Protein AF-A0A7C3Q425-F1 (afdb_monomer_lite)

Sequence (68 aa):
MTLEQLQQTIREEVGVLLYFSGENCNVCHALRPKFKEVFDKEFPQLKQIYLDADDNPEISVHYSVFSV

Foldseek 3Di:
DAPVVVVVCCVPAPAEAEAEDAPPHPVCVVCVVVVCVCCVPPPVRYHYHYDYCVVHVVNCVVVVNPDD

Radius of gyration: 12.35 Å; chains: 1; bounding box: 32×16×30 Å

Structure (mmCIF, N/CA/C/O backbone):
data_AF-A0A7C3Q425-F1
#
_entry.id   AF-A0A7C3Q425-F1
#
loop_
_atom_site.group_PDB
_atom_site.id
_atom_site.type_symbol
_atom_site.label_atom_id
_atom_site.label_alt_id
_atom_site.label_comp_id
_atom_site.label_asym_id
_atom_site.label_entity_id
_atom_site.label_seq_id
_atom_site.pdbx_PDB_ins_code
_atom_site.Cartn_x
_atom_site.Cartn_y
_atom_site.Cartn_z
_atom_site.occupancy
_atom_site.B_iso_or_equiv
_atom_site.auth_seq_id
_atom_site.auth_comp_id
_atom_site.auth_asym_id
_atom_site.auth_atom_id
_atom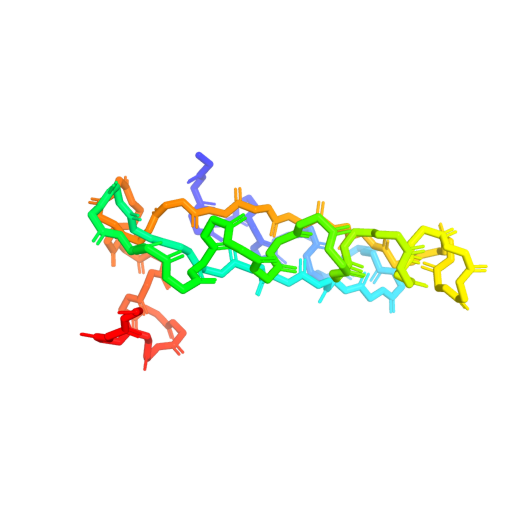_site.pdbx_PDB_model_num
ATOM 1 N N . MET A 1 1 ? -6.216 9.605 4.363 1.00 86.06 1 MET A N 1
ATOM 2 C CA . MET A 1 1 ? -7.319 8.634 4.167 1.00 86.06 1 MET A CA 1
ATOM 3 C C . MET A 1 1 ? -7.552 7.972 5.511 1.00 86.06 1 MET A C 1
ATOM 5 O O . MET A 1 1 ? -6.565 7.724 6.185 1.00 86.06 1 MET A O 1
ATOM 9 N N . THR A 1 2 ? -8.791 7.736 5.939 1.00 95.75 2 THR A N 1
ATOM 10 C CA . THR A 1 2 ? -9.044 7.033 7.213 1.00 95.75 2 THR A CA 1
ATOM 11 C C . THR A 1 2 ? -9.039 5.516 7.022 1.00 95.75 2 THR A C 1
ATOM 13 O O . THR A 1 2 ? -9.238 5.024 5.906 1.00 95.75 2 THR A O 1
ATOM 16 N N . LEU A 1 3 ? -8.853 4.761 8.110 1.00 97.12 3 LEU A N 1
ATOM 17 C CA . LEU A 1 3 ? -8.963 3.301 8.085 1.00 97.12 3 LEU A CA 1
ATOM 18 C C . LEU A 1 3 ? -10.340 2.840 7.575 1.00 97.12 3 LEU A C 1
ATOM 20 O O . LEU A 1 3 ? -10.418 1.930 6.752 1.00 97.12 3 LEU A O 1
ATOM 24 N N . GLU A 1 4 ? -11.415 3.505 7.999 1.00 97.75 4 GLU A N 1
ATOM 25 C CA . GLU A 1 4 ? -12.779 3.192 7.560 1.00 97.75 4 GLU A CA 1
ATOM 26 C C . GLU A 1 4 ? -12.965 3.397 6.048 1.00 97.75 4 GLU A C 1
ATOM 28 O O . GLU A 1 4 ? -13.501 2.522 5.367 1.00 97.75 4 GLU A O 1
ATOM 33 N N . GLN A 1 5 ? -12.455 4.505 5.495 1.00 97.12 5 GLN A N 1
ATOM 34 C CA . GLN A 1 5 ? -12.489 4.775 4.051 1.00 97.12 5 GLN A CA 1
ATOM 35 C C . GLN A 1 5 ? -11.728 3.709 3.251 1.00 97.12 5 GLN A C 1
ATOM 37 O O . GLN A 1 5 ? -12.192 3.260 2.200 1.00 97.12 5 GLN A O 1
ATOM 42 N N . LEU A 1 6 ? -10.567 3.281 3.752 1.00 97.69 6 LEU A N 1
ATOM 43 C CA . LEU A 1 6 ? -9.777 2.226 3.127 1.00 97.69 6 LEU A CA 1
ATOM 44 C C . LEU A 1 6 ? -10.504 0.880 3.159 1.00 97.69 6 LEU A C 1
ATOM 46 O O . LEU A 1 6 ? -10.596 0.208 2.135 1.00 97.69 6 LEU A O 1
ATOM 50 N N . GLN A 1 7 ? -11.046 0.493 4.313 1.00 97.75 7 GLN A N 1
ATOM 51 C CA . GLN A 1 7 ? -11.810 -0.746 4.449 1.00 97.75 7 GLN A CA 1
ATOM 52 C C . GLN A 1 7 ? -13.050 -0.746 3.556 1.00 97.75 7 GLN A C 1
ATOM 54 O O . GLN A 1 7 ? -13.386 -1.780 2.984 1.00 97.75 7 GLN A O 1
ATOM 59 N N . GLN A 1 8 ? -13.710 0.403 3.397 1.00 98.19 8 GLN A N 1
ATOM 60 C CA . GLN A 1 8 ? -14.817 0.534 2.459 1.00 98.19 8 GLN A CA 1
ATOM 61 C C . GLN A 1 8 ? -14.360 0.318 1.016 1.00 98.19 8 GLN A C 1
ATOM 63 O O . GLN A 1 8 ? -14.955 -0.487 0.308 1.00 98.19 8 GLN A O 1
ATOM 68 N N . THR A 1 9 ? -13.251 0.944 0.617 1.00 97.69 9 THR A N 1
ATOM 69 C CA . THR A 1 9 ? -12.672 0.762 -0.723 1.00 97.69 9 THR A CA 1
ATOM 70 C C . THR A 1 9 ? -12.328 -0.707 -0.989 1.00 97.69 9 THR A C 1
ATOM 72 O O . THR A 1 9 ? -12.657 -1.240 -2.041 1.00 97.69 9 THR A O 1
ATOM 75 N N . ILE A 1 10 ? -11.730 -1.399 -0.015 1.00 97.50 10 ILE A N 1
ATOM 76 C CA . ILE A 1 10 ? -11.394 -2.829 -0.125 1.00 97.50 10 ILE A CA 1
ATOM 77 C C . ILE A 1 10 ? -12.645 -3.708 -0.272 1.00 97.50 10 ILE A C 1
ATOM 79 O O . ILE A 1 10 ? -12.579 -4.745 -0.924 1.00 97.50 10 ILE A O 1
ATOM 83 N N . ARG A 1 11 ? -13.781 -3.312 0.317 1.00 97.69 11 ARG A N 1
ATOM 84 C CA . ARG A 1 11 ? -15.054 -4.038 0.181 1.00 97.69 11 ARG A CA 1
ATOM 85 C C . ARG A 1 11 ? -15.733 -3.831 -1.175 1.00 97.69 11 ARG A C 1
ATOM 87 O O . ARG A 1 11 ? -16.479 -4.709 -1.596 1.00 97.69 11 ARG A O 1
ATOM 94 N N . GLU A 1 12 ? -15.532 -2.680 -1.811 1.00 97.81 12 GLU A N 1
ATOM 95 C CA . GLU A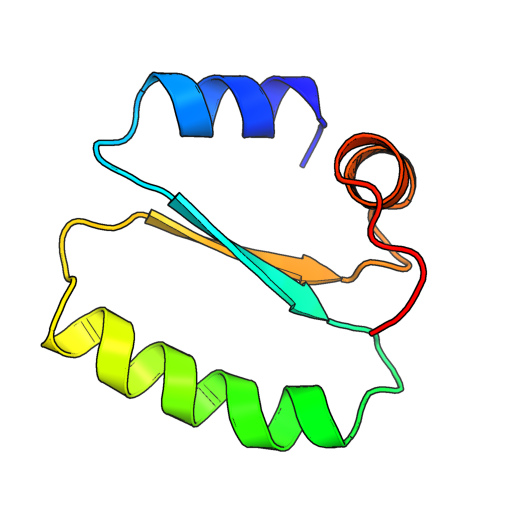 1 12 ? -16.244 -2.283 -3.036 1.00 97.81 12 GLU A CA 1
ATOM 96 C C . GLU A 1 12 ? -15.470 -2.596 -4.323 1.00 97.81 12 GLU A C 1
ATOM 98 O O . GLU A 1 12 ? -16.075 -2.880 -5.356 1.00 97.81 12 GLU A O 1
ATOM 103 N N . GLU A 1 13 ? -14.140 -2.542 -4.275 1.00 97.81 13 GLU A N 1
ATOM 104 C CA . GLU A 1 13 ? -13.284 -2.773 -5.438 1.00 97.81 13 GLU A CA 1
ATOM 105 C C . GLU A 1 13 ? -13.080 -4.276 -5.695 1.00 97.81 13 GLU A C 1
ATOM 107 O O . GLU A 1 13 ? -13.008 -5.086 -4.771 1.00 97.81 13 GLU A O 1
ATOM 112 N N . VAL A 1 14 ? -12.905 -4.658 -6.967 1.00 96.06 14 VAL A N 1
ATOM 113 C CA . VAL A 1 14 ? -12.629 -6.058 -7.373 1.00 96.06 14 VAL A CA 1
ATOM 114 C C . VAL A 1 14 ? -11.335 -6.587 -6.740 1.00 96.06 14 VAL A C 1
ATOM 116 O O . VAL A 1 14 ? -11.202 -7.776 -6.456 1.00 96.06 14 VAL A O 1
ATOM 119 N N . GLY A 1 15 ? -10.380 -5.692 -6.498 1.00 96.31 15 GLY A N 1
ATOM 120 C CA . GLY A 1 15 ? -9.208 -5.949 -5.681 1.00 96.31 15 GLY A CA 1
ATOM 121 C C . GLY A 1 15 ? -8.389 -4.679 -5.492 1.00 96.31 15 GLY A C 1
ATOM 122 O O . GLY A 1 15 ? -8.437 -3.761 -6.315 1.00 96.31 15 GLY A O 1
ATOM 123 N N . VAL A 1 16 ? -7.627 -4.635 -4.401 1.00 97.31 16 VAL A N 1
ATOM 124 C CA . VAL A 1 16 ? -6.840 -3.461 -4.013 1.00 97.31 16 VAL A CA 1
ATOM 125 C C . VAL A 1 16 ? -5.375 -3.846 -3.831 1.00 97.31 16 VAL A C 1
ATOM 127 O O . VAL A 1 16 ? -5.054 -4.715 -3.022 1.00 97.31 16 VAL A O 1
ATOM 130 N N . LEU A 1 17 ? -4.479 -3.168 -4.549 1.00 96.19 17 LEU A N 1
ATOM 131 C CA . LEU A 1 17 ? -3.056 -3.126 -4.218 1.00 96.19 17 LEU A CA 1
ATOM 132 C C . LEU A 1 17 ? -2.841 -1.986 -3.223 1.00 96.19 17 LEU A C 1
ATOM 134 O O . LEU A 1 17 ? -2.889 -0.818 -3.607 1.00 96.19 17 LEU A O 1
ATOM 138 N N . LEU A 1 18 ? -2.581 -2.326 -1.965 1.00 95.94 18 LEU A N 1
ATOM 139 C CA . LEU A 1 18 ? -2.199 -1.366 -0.935 1.00 95.94 18 LEU A CA 1
ATOM 140 C C . LEU A 1 18 ? -0.676 -1.380 -0.763 1.00 95.94 18 LEU A C 1
ATOM 142 O O . LEU A 1 18 ? -0.117 -2.336 -0.231 1.00 95.94 18 LEU A O 1
ATOM 146 N N . TYR A 1 19 ? -0.005 -0.337 -1.245 1.00 95.31 19 TYR A N 1
ATOM 147 C CA . TYR A 1 19 ? 1.447 -0.194 -1.197 1.00 95.31 19 TYR A CA 1
ATOM 148 C C . TYR A 1 19 ? 1.851 0.726 -0.042 1.00 95.31 19 TYR A C 1
ATOM 150 O O . TYR A 1 19 ? 1.513 1.910 -0.057 1.00 95.31 19 TYR A O 1
ATOM 158 N N . PHE A 1 20 ? 2.610 0.195 0.915 1.00 94.94 20 PHE A N 1
ATOM 159 C CA . PHE A 1 20 ? 3.192 0.959 2.019 1.00 94.94 20 PHE A CA 1
ATOM 160 C C . PHE A 1 20 ? 4.612 1.419 1.658 1.00 94.94 20 PHE A C 1
ATOM 162 O O . PHE A 1 20 ? 5.422 0.632 1.168 1.00 94.94 20 PHE A O 1
ATOM 169 N N . SER A 1 21 ? 4.911 2.695 1.885 1.00 94.44 21 SER A N 1
ATOM 170 C CA . SER A 1 21 ? 6.245 3.298 1.765 1.00 94.44 21 SER A CA 1
ATOM 171 C C . SER A 1 21 ? 6.590 4.101 3.017 1.00 94.44 21 SER A C 1
ATOM 173 O O . SER A 1 21 ? 5.733 4.282 3.871 1.00 94.44 21 SER A O 1
ATOM 175 N N . GLY A 1 22 ? 7.818 4.604 3.109 1.00 91.69 22 GLY A N 1
ATOM 176 C CA . GLY A 1 22 ? 8.197 5.624 4.091 1.00 91.69 22 GLY A CA 1
ATOM 177 C C . GLY A 1 22 ? 9.071 6.692 3.442 1.00 91.69 22 GLY A C 1
ATOM 178 O O . GLY A 1 22 ? 9.734 6.412 2.434 1.00 91.69 22 GLY A O 1
ATOM 179 N N . GLU A 1 23 ? 9.105 7.886 4.031 1.00 83.75 23 GLU A N 1
ATOM 180 C CA . GLU A 1 23 ? 9.803 9.066 3.497 1.00 83.75 23 GLU A CA 1
ATOM 181 C C . GLU A 1 23 ? 11.303 8.810 3.259 1.00 83.75 23 GLU A C 1
ATOM 183 O O . GLU A 1 23 ? 11.886 9.289 2.289 1.00 83.75 23 GLU A O 1
ATOM 188 N N . ASN A 1 24 ? 11.923 7.978 4.103 1.00 83.62 24 ASN A N 1
ATOM 189 C CA . ASN A 1 24 ? 13.349 7.640 4.031 1.00 83.62 24 ASN A CA 1
ATOM 190 C C . ASN A 1 24 ? 13.630 6.257 3.401 1.00 83.62 24 ASN A C 1
ATOM 192 O O . ASN A 1 24 ? 14.732 5.714 3.529 1.00 83.62 24 ASN A O 1
ATOM 196 N N . CYS A 1 25 ? 12.655 5.666 2.700 1.00 84.75 25 CYS A N 1
ATOM 197 C CA . CYS A 1 25 ? 12.781 4.334 2.106 1.00 84.75 25 CYS A CA 1
ATOM 198 C C . CYS A 1 25 ? 13.333 4.378 0.666 1.00 84.75 25 CYS A C 1
ATOM 200 O O . CYS A 1 25 ? 12.597 4.338 -0.326 1.00 84.75 25 CYS A O 1
ATOM 202 N N . ASN A 1 26 ? 14.663 4.364 0.525 1.00 85.50 26 ASN A N 1
ATOM 203 C CA . ASN A 1 26 ? 15.346 4.344 -0.782 1.00 85.50 26 ASN A CA 1
ATOM 204 C C . ASN A 1 26 ? 14.910 3.180 -1.693 1.00 85.50 26 ASN A C 1
ATOM 206 O O . ASN A 1 26 ? 14.796 3.334 -2.911 1.00 85.50 26 ASN A O 1
ATOM 210 N N . VAL A 1 27 ? 14.639 2.010 -1.108 1.00 87.81 27 VAL A N 1
ATOM 211 C CA . VAL A 1 27 ? 14.185 0.826 -1.852 1.00 87.81 27 VAL A CA 1
ATOM 212 C C . VAL A 1 27 ? 12.777 1.042 -2.410 1.00 87.81 27 VAL A C 1
ATOM 214 O O . VAL A 1 27 ? 12.522 0.723 -3.573 1.00 87.81 27 VAL A O 1
ATOM 217 N N . CYS A 1 28 ? 11.886 1.657 -1.631 1.00 85.38 28 CYS A N 1
ATOM 218 C CA . CYS A 1 28 ? 10.529 1.983 -2.052 1.00 85.38 28 CYS A CA 1
ATOM 219 C C . CYS A 1 28 ? 10.536 2.924 -3.262 1.00 85.38 28 CYS A C 1
ATOM 221 O O . CYS A 1 28 ? 9.806 2.686 -4.223 1.00 85.38 28 CYS A O 1
ATOM 223 N N . HIS A 1 29 ? 11.401 3.946 -3.264 1.00 84.69 29 HIS A N 1
ATOM 224 C CA . HIS A 1 29 ? 11.538 4.868 -4.396 1.00 84.69 29 HIS A CA 1
ATOM 225 C C . HIS A 1 29 ? 11.974 4.166 -5.688 1.00 84.69 29 HIS A C 1
ATOM 227 O O . HIS A 1 29 ? 11.488 4.505 -6.766 1.00 84.69 29 HIS A O 1
ATOM 233 N N . ALA A 1 30 ? 12.846 3.160 -5.589 1.00 90.06 30 ALA A N 1
ATOM 234 C CA . ALA A 1 30 ? 13.295 2.386 -6.743 1.00 90.06 30 ALA A CA 1
ATOM 235 C C . ALA A 1 30 ? 12.255 1.357 -7.228 1.00 90.06 30 ALA A C 1
ATOM 237 O O . ALA A 1 30 ? 12.168 1.085 -8.429 1.00 90.06 30 ALA A O 1
ATOM 238 N N . LEU A 1 31 ? 11.479 0.762 -6.314 1.00 91.50 31 LEU A N 1
ATOM 239 C CA . LEU A 1 31 ? 10.517 -0.298 -6.632 1.00 91.50 31 LEU A CA 1
ATOM 240 C C . LEU A 1 31 ? 9.161 0.231 -7.094 1.00 91.50 31 LEU A C 1
ATOM 242 O O . LEU A 1 31 ? 8.597 -0.314 -8.043 1.00 91.50 31 LEU A O 1
ATOM 246 N N . ARG A 1 32 ? 8.653 1.303 -6.480 1.00 92.06 32 ARG A N 1
ATOM 247 C CA . ARG A 1 32 ? 7.342 1.884 -6.793 1.00 92.06 32 ARG A CA 1
ATOM 248 C C . ARG A 1 32 ? 7.080 2.083 -8.295 1.00 92.06 32 ARG A C 1
ATOM 250 O O . ARG A 1 32 ? 6.022 1.642 -8.740 1.00 92.06 32 ARG A O 1
ATOM 257 N N . PRO A 1 33 ? 7.979 2.688 -9.103 1.00 93.62 33 PRO A N 1
ATOM 258 C CA . PRO A 1 33 ? 7.712 2.868 -10.532 1.00 93.62 33 PRO A CA 1
ATOM 259 C C . PRO A 1 33 ? 7.588 1.537 -11.286 1.00 93.62 33 PRO A C 1
ATOM 261 O O . PRO A 1 33 ? 6.738 1.418 -12.162 1.00 93.62 33 PRO A O 1
ATOM 264 N N . LYS A 1 34 ? 8.367 0.517 -10.903 1.00 93.38 34 LYS A N 1
ATOM 265 C CA . LYS A 1 34 ? 8.318 -0.816 -11.525 1.00 93.38 34 LYS A CA 1
ATOM 266 C C . LYS A 1 34 ? 7.021 -1.547 -11.188 1.00 93.38 34 LYS A C 1
ATOM 268 O O . LYS A 1 34 ? 6.410 -2.148 -12.064 1.00 93.38 34 LYS A O 1
ATOM 273 N N . PHE A 1 35 ? 6.586 -1.468 -9.928 1.00 92.06 35 PHE A N 1
ATOM 274 C CA . PHE A 1 35 ? 5.288 -2.002 -9.511 1.00 92.06 35 PHE A CA 1
ATOM 275 C C . PHE A 1 35 ? 4.152 -1.314 -10.260 1.00 92.06 35 PHE A C 1
ATOM 277 O O . PHE A 1 35 ? 3.307 -1.995 -10.831 1.00 92.06 35 PHE A O 1
ATOM 284 N N . LYS A 1 36 ? 4.167 0.021 -10.318 1.00 93.81 36 LYS A N 1
ATOM 285 C CA . LYS A 1 36 ? 3.150 0.784 -11.038 1.00 93.81 36 LYS A CA 1
ATOM 286 C C . LYS A 1 36 ? 3.047 0.355 -12.502 1.00 93.81 36 LYS A C 1
ATOM 288 O O . LYS A 1 36 ? 1.950 0.075 -12.963 1.00 93.81 36 LYS A O 1
ATOM 293 N N . GLU A 1 37 ? 4.170 0.257 -13.210 1.00 95.88 37 GLU A N 1
ATOM 294 C CA . GLU A 1 37 ? 4.187 -0.150 -14.620 1.00 95.88 37 GLU A CA 1
ATOM 295 C C . GLU A 1 37 ? 3.557 -1.535 -14.836 1.00 95.88 37 GLU A C 1
ATOM 297 O O . GLU A 1 37 ? 2.691 -1.701 -15.695 1.00 95.88 37 GLU A O 1
ATOM 302 N N . VAL A 1 38 ? 3.954 -2.525 -14.029 1.00 95.81 38 VAL A N 1
ATOM 303 C CA . VAL A 1 38 ? 3.438 -3.895 -14.148 1.00 95.81 38 VAL A CA 1
ATOM 304 C C . VAL A 1 38 ? 1.952 -3.958 -13.802 1.00 95.81 38 VAL A C 1
ATOM 306 O O . VAL A 1 38 ? 1.188 -4.588 -14.527 1.00 95.81 38 VAL A O 1
ATOM 309 N N . PHE A 1 39 ? 1.518 -3.300 -12.726 1.00 95.75 39 PHE A N 1
ATOM 310 C CA . PHE A 1 39 ? 0.120 -3.353 -12.296 1.00 95.75 39 PHE A CA 1
ATOM 311 C C . PHE A 1 39 ? -0.812 -2.553 -13.203 1.00 95.75 39 PHE A C 1
ATOM 313 O O . PHE A 1 39 ? -1.920 -3.012 -13.468 1.00 95.75 39 PHE A O 1
ATOM 320 N N . ASP A 1 40 ? -0.358 -1.424 -13.749 1.00 95.44 40 ASP A N 1
ATOM 321 C CA . ASP A 1 40 ? -1.115 -0.676 -14.755 1.00 95.44 40 ASP A CA 1
ATOM 322 C C . ASP A 1 40 ? -1.332 -1.519 -16.025 1.00 95.44 40 ASP A C 1
ATOM 324 O O . ASP A 1 40 ? -2.400 -1.457 -16.636 1.00 95.44 40 ASP A O 1
ATOM 328 N N . LYS A 1 41 ? -0.331 -2.317 -16.422 1.00 97.38 41 LYS A N 1
ATOM 329 C CA . LYS A 1 41 ? -0.361 -3.113 -17.656 1.00 97.38 41 LYS A CA 1
ATOM 330 C C . LYS A 1 41 ? -1.104 -4.440 -17.508 1.00 97.38 41 LYS A C 1
ATOM 332 O O . LYS A 1 41 ? -1.919 -4.781 -18.360 1.00 97.38 41 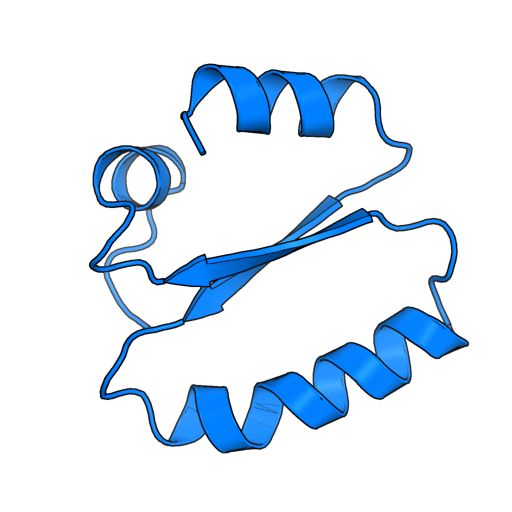LYS A O 1
A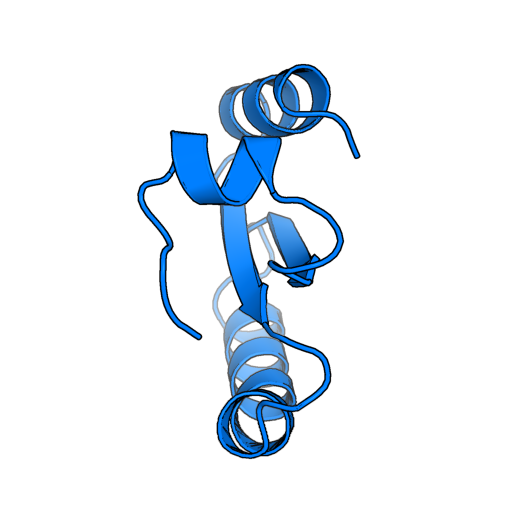TOM 337 N N . GLU A 1 42 ? -0.802 -5.196 -16.459 1.00 97.44 42 GLU A N 1
ATOM 338 C CA . GLU A 1 42 ? -1.268 -6.578 -16.295 1.00 97.44 42 GLU A CA 1
ATOM 339 C C . GLU A 1 42 ? -2.534 -6.671 -15.425 1.00 97.44 42 GLU A C 1
ATOM 341 O O . GLU A 1 42 ? -3.305 -7.621 -15.555 1.00 97.44 42 GLU A O 1
ATOM 346 N N . PHE A 1 43 ? -2.789 -5.676 -14.565 1.00 96.25 43 PHE A N 1
ATOM 347 C CA . PHE A 1 43 ? -3.910 -5.679 -13.619 1.00 96.25 43 PHE A CA 1
ATOM 348 C C . PHE A 1 43 ? -4.711 -4.360 -13.628 1.00 96.25 43 PHE A C 1
ATOM 350 O O . PHE A 1 43 ? -4.942 -3.774 -12.569 1.00 96.25 43 PHE A O 1
ATOM 357 N N . PRO A 1 44 ? -5.213 -3.895 -14.791 1.00 95.25 44 PRO A N 1
ATOM 358 C CA . PRO A 1 44 ? -5.837 -2.572 -14.930 1.00 95.25 44 PRO A CA 1
ATOM 359 C C . PRO A 1 44 ? -7.131 -2.385 -14.119 1.00 95.25 44 PRO A C 1
ATOM 361 O O . PRO A 1 44 ? -7.590 -1.261 -13.942 1.00 95.25 44 PRO A O 1
ATOM 364 N N . GLN A 1 45 ? -7.737 -3.478 -13.641 1.00 95.50 45 GLN A N 1
ATOM 365 C CA . GLN A 1 45 ? -8.939 -3.452 -12.800 1.00 95.50 45 GLN A CA 1
ATOM 366 C C . GLN A 1 45 ? -8.624 -3.382 -11.297 1.00 95.50 45 GLN A C 1
ATOM 368 O O . GLN A 1 45 ? -9.536 -3.158 -10.507 1.00 95.50 45 GLN A O 1
ATOM 373 N N . LEU A 1 46 ? -7.365 -3.586 -10.882 1.00 96.06 46 LEU A N 1
ATOM 374 C CA . LEU A 1 46 ? -6.987 -3.450 -9.477 1.00 96.06 46 LEU A CA 1
ATOM 375 C C . LEU A 1 46 ? -6.865 -1.976 -9.107 1.00 96.06 46 LEU A C 1
ATOM 377 O O . LEU A 1 46 ? -6.118 -1.211 -9.723 1.00 96.06 46 LEU A O 1
ATOM 381 N N . LYS A 1 47 ? -7.539 -1.592 -8.026 1.00 96.69 47 LYS A N 1
ATOM 382 C CA . LYS A 1 47 ? -7.369 -0.274 -7.431 1.00 96.69 47 LYS A CA 1
ATOM 383 C C . LYS A 1 47 ? -6.015 -0.215 -6.735 1.00 96.69 47 LYS A C 1
ATOM 385 O O . LYS A 1 47 ? -5.751 -0.968 -5.805 1.00 96.69 47 LYS A O 1
ATOM 390 N N . GLN A 1 48 ? -5.146 0.687 -7.172 1.00 96.25 48 GLN A N 1
ATOM 391 C CA . GLN A 1 48 ? -3.830 0.874 -6.562 1.00 96.25 48 GLN A CA 1
ATOM 392 C C . GLN A 1 48 ? -3.865 2.061 -5.595 1.00 96.25 48 GLN A C 1
ATOM 394 O O . GLN A 1 48 ? -4.219 3.174 -5.987 1.00 96.25 48 GLN A O 1
ATOM 399 N N . ILE A 1 49 ? -3.486 1.831 -4.339 1.00 95.94 49 ILE A N 1
ATOM 400 C CA . ILE A 1 49 ? -3.422 2.831 -3.272 1.00 95.94 49 ILE A CA 1
AT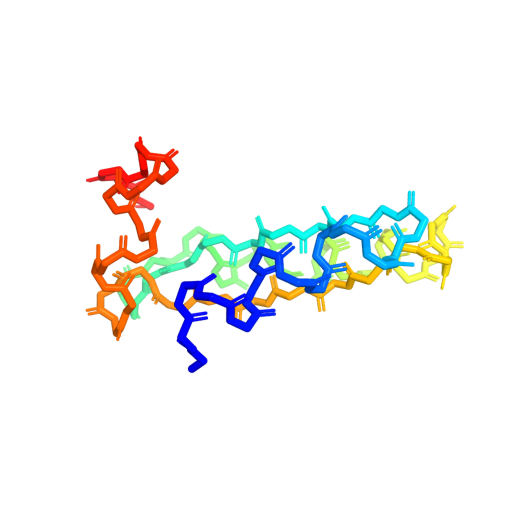OM 401 C C . ILE A 1 49 ? -1.999 2.841 -2.721 1.00 95.94 49 ILE A C 1
ATOM 403 O O . ILE A 1 49 ? -1.475 1.805 -2.324 1.00 95.94 49 ILE A O 1
ATOM 407 N N . TYR A 1 50 ? -1.381 4.018 -2.688 1.00 94.12 50 TYR A N 1
ATOM 408 C CA . TYR A 1 50 ? -0.027 4.217 -2.177 1.00 94.12 50 TYR A CA 1
ATOM 409 C C . TYR A 1 50 ? -0.112 5.054 -0.904 1.00 94.12 50 TYR A C 1
ATOM 411 O O . TYR A 1 50 ? -0.663 6.155 -0.945 1.00 94.12 50 TYR A O 1
ATOM 419 N N . LEU A 1 51 ? 0.413 4.533 0.202 1.00 93.81 51 LEU A N 1
ATOM 420 C CA . LEU A 1 51 ? 0.411 5.190 1.503 1.00 93.81 51 LEU A CA 1
ATOM 421 C C . LEU A 1 51 ? 1.816 5.287 2.061 1.00 93.81 51 LEU A C 1
ATOM 423 O O . LEU A 1 51 ? 2.585 4.329 1.999 1.00 93.81 51 LEU A O 1
ATOM 427 N N . ASP A 1 52 ? 2.100 6.432 2.664 1.00 93.81 52 ASP A N 1
ATOM 428 C CA . ASP A 1 52 ? 3.222 6.555 3.573 1.00 93.81 52 ASP A CA 1
ATOM 429 C C . ASP A 1 52 ? 2.822 5.998 4.950 1.00 93.81 52 ASP A C 1
ATOM 431 O O . ASP A 1 52 ? 1.771 6.353 5.495 1.00 93.81 52 ASP A O 1
ATOM 435 N N . ALA A 1 53 ? 3.609 5.058 5.465 1.00 93.50 53 ALA A N 1
ATOM 436 C CA . ALA A 1 53 ? 3.345 4.354 6.708 1.00 93.50 53 ALA A CA 1
ATOM 437 C C . ALA A 1 53 ? 3.521 5.259 7.936 1.00 93.50 53 ALA A C 1
ATOM 439 O O . AL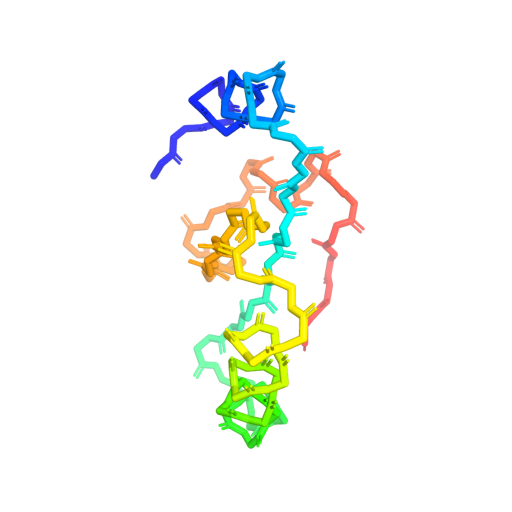A A 1 53 ? 2.807 5.043 8.921 1.00 93.50 53 ALA A O 1
ATOM 440 N N . ASP A 1 54 ? 4.402 6.263 7.852 1.00 91.31 54 ASP A N 1
ATOM 441 C CA . ASP A 1 54 ? 4.664 7.237 8.912 1.00 91.31 54 ASP A CA 1
ATOM 442 C C . ASP A 1 54 ? 3.505 8.244 9.015 1.00 91.31 54 ASP A C 1
ATOM 444 O O . ASP A 1 54 ? 3.069 8.587 10.116 1.00 91.31 54 ASP A O 1
ATOM 448 N N . ASP A 1 55 ? 2.915 8.628 7.876 1.00 93.50 55 ASP A N 1
ATOM 449 C CA . ASP A 1 55 ? 1.737 9.510 7.825 1.00 93.50 55 ASP A CA 1
ATOM 450 C C . ASP A 1 55 ? 0.416 8.799 8.176 1.00 93.50 55 ASP A C 1
ATOM 452 O O . ASP A 1 55 ? -0.581 9.449 8.503 1.00 93.50 55 ASP A O 1
ATOM 456 N N . ASN A 1 56 ? 0.364 7.464 8.076 1.00 95.38 56 ASN A N 1
ATOM 457 C CA . ASN A 1 56 ? -0.861 6.672 8.265 1.00 95.38 56 ASN A CA 1
ATOM 458 C C . ASN A 1 56 ? -0.708 5.583 9.352 1.00 95.38 56 ASN A C 1
ATOM 460 O O . ASN A 1 56 ? -1.015 4.413 9.094 1.00 95.38 56 ASN A O 1
ATOM 464 N N . PRO A 1 57 ? -0.306 5.932 10.591 1.00 94.12 57 PRO A N 1
ATOM 465 C CA . PRO A 1 57 ? 0.069 4.957 11.619 1.00 94.12 57 PRO A CA 1
ATOM 466 C C . PRO A 1 57 ? -1.084 4.033 12.036 1.00 94.12 57 PRO A C 1
ATOM 468 O O . PRO A 1 57 ? -0.865 2.851 12.289 1.00 94.12 57 PRO A O 1
ATOM 471 N N . GLU A 1 58 ? -2.325 4.533 12.064 1.00 97.25 58 GLU A N 1
ATOM 472 C CA . GLU A 1 58 ? -3.513 3.720 12.372 1.00 97.25 58 GLU A CA 1
ATOM 473 C C . GLU A 1 58 ? -3.704 2.584 11.352 1.00 97.25 58 GLU A C 1
ATOM 475 O O . GLU A 1 58 ? -3.965 1.439 11.722 1.00 97.25 58 GLU A O 1
ATOM 480 N N . ILE A 1 59 ? -3.525 2.890 10.064 1.00 97.50 59 ILE A N 1
ATOM 481 C CA . ILE A 1 59 ? -3.660 1.919 8.974 1.00 97.50 59 ILE A CA 1
ATOM 482 C C . ILE A 1 59 ? -2.499 0.922 9.017 1.00 97.50 59 ILE A C 1
ATOM 484 O O . ILE A 1 59 ? -2.730 -0.284 8.921 1.00 97.50 59 ILE A O 1
ATOM 488 N N . SER A 1 60 ? -1.270 1.410 9.200 1.00 96.44 60 SER A N 1
ATOM 489 C CA . SER A 1 60 ? -0.066 0.579 9.297 1.00 96.44 60 SER A CA 1
ATOM 490 C C . SER A 1 60 ? -0.189 -0.455 10.419 1.00 96.44 60 SER A C 1
ATOM 492 O O . SER A 1 60 ? -0.008 -1.649 10.181 1.00 96.44 60 SER A O 1
ATOM 494 N N . VAL A 1 61 ? -0.608 -0.033 11.619 1.00 96.38 61 VAL A N 1
ATOM 495 C CA . VAL A 1 61 ? -0.827 -0.937 12.760 1.00 96.38 61 VAL A CA 1
ATOM 496 C C . VAL A 1 61 ? -1.942 -1.943 12.475 1.00 96.38 61 VAL A C 1
ATOM 498 O O . VAL A 1 61 ? -1.770 -3.130 12.751 1.00 96.38 61 VAL A O 1
ATOM 501 N N . HIS A 1 62 ? -3.063 -1.506 11.892 1.00 97.62 62 HIS A N 1
ATOM 502 C CA . HIS A 1 62 ? -4.187 -2.393 11.578 1.00 97.62 62 HIS A CA 1
ATOM 503 C C . HIS A 1 62 ? -3.788 -3.545 10.644 1.00 97.62 62 HIS A C 1
ATOM 505 O O . HIS A 1 62 ? -4.191 -4.686 10.864 1.00 97.62 62 HIS A O 1
ATOM 511 N N . TYR A 1 63 ? -2.959 -3.263 9.635 1.00 97.06 63 TYR A N 1
ATOM 512 C CA . TYR A 1 63 ? -2.451 -4.266 8.692 1.00 97.06 63 TYR A CA 1
ATOM 513 C C . TYR A 1 63 ? -1.109 -4.891 9.110 1.00 97.06 63 TYR A C 1
ATOM 515 O O . TYR A 1 63 ? -0.504 -5.615 8.324 1.00 97.06 63 TYR A O 1
ATOM 523 N N . SER A 1 64 ? -0.660 -4.670 10.353 1.00 96.62 64 SER A N 1
ATOM 524 C CA . SER A 1 64 ? 0.589 -5.223 10.906 1.00 96.62 64 SER A CA 1
ATOM 525 C C . SER A 1 64 ? 1.854 -4.873 10.106 1.00 96.62 64 SER A C 1
ATOM 527 O O . SER A 1 64 ? 2.801 -5.659 10.040 1.00 96.62 64 SER A O 1
ATOM 529 N N . VAL A 1 65 ? 1.885 -3.684 9.504 1.00 94.94 65 VAL A N 1
ATOM 530 C CA . VAL A 1 65 ? 3.057 -3.137 8.813 1.00 94.94 65 VAL A CA 1
ATOM 531 C C . VAL A 1 65 ? 3.843 -2.280 9.798 1.00 94.94 65 VAL A C 1
ATOM 533 O O . VAL A 1 65 ? 3.439 -1.171 10.137 1.00 94.94 65 VAL A O 1
ATOM 536 N N . PHE A 1 66 ? 4.971 -2.812 10.269 1.00 90.50 66 PHE A N 1
ATOM 537 C CA . PHE A 1 66 ? 5.841 -2.153 11.256 1.00 90.50 66 PHE A CA 1
ATOM 538 C C . PHE A 1 66 ? 7.211 -1.751 10.693 1.00 90.50 66 PHE A C 1
ATOM 540 O O . PHE A 1 66 ? 8.025 -1.177 11.409 1.00 90.50 66 PHE A O 1
ATOM 547 N N . SER A 1 67 ? 7.486 -2.091 9.433 1.00 88.75 67 SER A N 1
ATOM 548 C CA . SER A 1 67 ? 8.723 -1.762 8.726 1.00 88.75 67 SER A CA 1
ATOM 549 C C . SER A 1 67 ? 8.425 -1.615 7.242 1.00 88.75 67 SER A C 1
ATOM 551 O O . SER A 1 67 ? 7.609 -2.365 6.701 1.00 88.75 67 SER A O 1
ATOM 553 N N . VAL A 1 68 ? 9.128 -0.685 6.602 1.00 85.75 68 VAL A N 1
ATOM 554 C CA . VAL A 1 68 ? 9.092 -0.404 5.162 1.00 85.75 68 VAL A CA 1
ATOM 555 C C . VAL A 1 68 ? 10.502 -0.273 4.606 1.00 85.75 68 VAL A C 1
ATOM 557 O O . VAL A 1 68 ? 11.413 0.069 5.395 1.00 85.75 68 VAL A O 1
#

Secondary structure (DSSP, 8-state):
--HHHHHHHHHHSS-EEEEEE-TT-HHHHHHHHHHHHHHHHH-TTSEEEEEETTT-HHHHHHTT----

pLDDT: mean 94.03, std 4.02, range [83.62, 98.19]